Protein AF-A2C2D6-F1 (afdb_monomer_lite)

pLDDT: mean 80.16, std 11.76, range [48.78, 94.0]

Foldseek 3Di:
DDPVVVVVVVVVVVVVVVVVVVVVVVVPQDWDADPVGDIDSDPVVNVLVVVLCVLCVQLVDPVVVPDPDDARVVHDPVVSCCVPPVPQPDPVSVVVCVVVVVVVVVSSVD

Sequence (110 aa):
MDITLIAIAIFILVAIVFLGLYLFKSINKKSFTAEDGSVFDNESDLDVYNKLYEKTKPLFSSDAEKDSAKSILGFEKSFITNLSSEGFPDLKTLVKYRKQFKSLSDLINT

Structure (mmCIF, N/CA/C/O backbone):
data_AF-A2C2D6-F1
#
_entry.id   AF-A2C2D6-F1
#
loop_
_atom_site.group_PDB
_atom_site.id
_atom_site.type_symbol
_atom_site.label_atom_id
_atom_site.label_alt_id
_atom_site.label_comp_id
_atom_site.label_asym_id
_atom_site.label_entity_id
_atom_site.label_seq_id
_atom_site.pdbx_PDB_ins_code
_atom_site.Cartn_x
_atom_site.Cartn_y
_atom_site.Cartn_z
_atom_site.occupancy
_atom_site.B_iso_or_equiv
_atom_site.auth_seq_id
_atom_site.auth_comp_id
_atom_site.auth_asym_id
_atom_site.auth_atom_id
_atom_site.pdbx_PDB_model_num
ATOM 1 N N . MET A 1 1 ? 28.615 -4.914 -57.197 1.00 63.22 1 MET A N 1
ATOM 2 C CA . MET A 1 1 ? 27.647 -5.248 -56.134 1.00 63.22 1 MET A CA 1
ATOM 3 C C . MET A 1 1 ? 26.390 -4.458 -56.426 1.00 63.22 1 MET A C 1
ATOM 5 O O . MET A 1 1 ? 26.496 -3.243 -56.539 1.00 63.22 1 MET A O 1
ATOM 9 N N . ASP A 1 2 ? 25.261 -5.129 -56.651 1.00 85.56 2 ASP A N 1
ATOM 10 C CA . ASP A 1 2 ? 24.023 -4.456 -57.052 1.00 85.56 2 ASP A CA 1
ATOM 11 C C . ASP A 1 2 ? 23.472 -3.572 -55.931 1.00 85.56 2 ASP A C 1
ATOM 13 O O . ASP A 1 2 ? 23.507 -3.927 -54.752 1.00 85.56 2 ASP A O 1
ATOM 17 N N . ILE A 1 3 ? 22.945 -2.409 -56.314 1.00 86.62 3 ILE A N 1
ATOM 18 C CA . ILE A 1 3 ? 22.382 -1.398 -55.406 1.00 86.62 3 ILE A CA 1
ATOM 19 C C . ILE A 1 3 ? 21.257 -1.993 -54.541 1.00 86.62 3 ILE A C 1
ATOM 21 O O . ILE A 1 3 ? 21.109 -1.645 -53.372 1.00 86.62 3 ILE A O 1
ATOM 25 N N . THR A 1 4 ? 20.510 -2.953 -55.084 1.00 87.19 4 THR A N 1
ATOM 26 C CA . THR A 1 4 ? 19.478 -3.720 -54.373 1.00 87.19 4 THR A CA 1
ATOM 27 C C . THR A 1 4 ? 20.054 -4.568 -53.240 1.00 87.19 4 THR A C 1
ATOM 29 O O . THR A 1 4 ? 19.490 -4.603 -52.149 1.00 87.19 4 THR A O 1
ATOM 32 N N . LEU A 1 5 ? 21.204 -5.203 -53.460 1.00 86.75 5 LEU A N 1
ATOM 33 C CA . LEU A 1 5 ? 21.874 -6.040 -52.466 1.00 86.75 5 LEU A CA 1
ATOM 34 C C . LEU A 1 5 ? 22.443 -5.185 -51.322 1.00 86.75 5 LEU A C 1
ATOM 36 O O . LEU A 1 5 ? 22.329 -5.555 -50.155 1.00 86.75 5 LEU A O 1
ATOM 40 N N . ILE A 1 6 ? 22.954 -3.991 -51.649 1.00 88.56 6 ILE A N 1
ATOM 41 C CA . ILE A 1 6 ? 23.365 -2.976 -50.665 1.00 88.56 6 ILE A CA 1
ATOM 42 C C . ILE A 1 6 ? 22.168 -2.515 -49.820 1.00 88.56 6 ILE A C 1
ATOM 44 O O . ILE A 1 6 ? 22.262 -2.470 -48.594 1.00 88.56 6 ILE A O 1
ATOM 48 N N . ALA A 1 7 ? 21.033 -2.203 -50.450 1.00 90.19 7 ALA A N 1
ATOM 49 C CA . ALA A 1 7 ? 19.841 -1.723 -49.752 1.00 90.19 7 ALA A CA 1
ATOM 50 C C . ALA A 1 7 ? 19.262 -2.771 -48.784 1.00 90.19 7 ALA A C 1
ATOM 52 O O . ALA A 1 7 ? 18.919 -2.437 -47.648 1.00 90.19 7 ALA A O 1
ATOM 53 N N . ILE A 1 8 ? 19.211 -4.042 -49.198 1.00 91.31 8 ILE A N 1
ATOM 54 C CA . ILE A 1 8 ? 18.765 -5.154 -48.344 1.00 91.31 8 ILE A CA 1
ATOM 55 C C . ILE A 1 8 ? 19.700 -5.314 -47.139 1.00 91.31 8 ILE A C 1
ATOM 57 O O . ILE A 1 8 ? 19.226 -5.447 -46.010 1.00 91.31 8 ILE A O 1
ATOM 61 N N . ALA A 1 9 ? 21.017 -5.240 -47.350 1.00 92.00 9 ALA A N 1
ATOM 62 C CA . ALA A 1 9 ? 21.992 -5.340 -46.267 1.00 92.00 9 ALA A CA 1
ATOM 63 C C . ALA A 1 9 ? 21.832 -4.209 -45.232 1.00 92.00 9 ALA A C 1
ATOM 65 O O . ALA A 1 9 ? 21.860 -4.472 -44.030 1.00 92.00 9 ALA A O 1
ATOM 66 N N . ILE A 1 10 ? 21.597 -2.970 -45.682 1.00 92.44 10 ILE A N 1
ATOM 67 C CA . ILE A 1 10 ? 21.348 -1.826 -44.790 1.00 92.44 10 ILE A CA 1
ATOM 68 C C . ILE A 1 10 ? 20.054 -2.027 -43.996 1.00 92.44 10 ILE A C 1
ATOM 70 O O . ILE A 1 10 ? 20.042 -1.809 -42.786 1.00 92.44 10 ILE A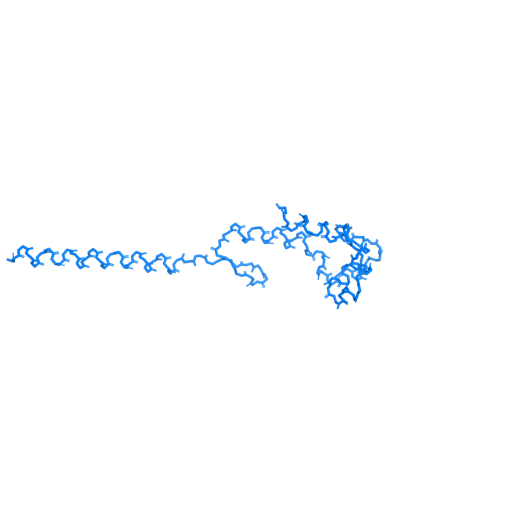 O 1
ATOM 74 N N . PHE A 1 11 ? 18.976 -2.478 -44.642 1.00 94.00 11 PHE A N 1
ATOM 75 C CA . PHE A 1 11 ? 17.696 -2.701 -43.970 1.00 94.00 11 PHE A CA 1
ATOM 76 C C . PHE A 1 11 ? 17.797 -3.768 -42.871 1.00 94.00 11 PHE A C 1
ATOM 78 O O . PHE A 1 11 ? 17.313 -3.563 -41.757 1.00 94.00 11 PHE A O 1
ATOM 85 N N . ILE A 1 12 ? 18.489 -4.877 -43.155 1.00 93.75 12 ILE A N 1
ATOM 86 C CA . ILE A 1 12 ? 18.754 -5.936 -42.172 1.00 93.75 12 ILE A CA 1
ATOM 87 C C . ILE A 1 12 ? 19.569 -5.385 -40.998 1.00 93.75 12 ILE A C 1
ATOM 89 O O . ILE A 1 12 ? 19.239 -5.647 -39.842 1.00 93.75 12 ILE A O 1
ATOM 93 N N . LEU A 1 13 ? 20.599 -4.583 -41.276 1.00 93.75 13 LEU A N 1
ATOM 94 C CA . LEU A 1 13 ? 21.447 -3.998 -40.240 1.00 93.75 13 LEU A CA 1
ATOM 95 C C . LEU A 1 13 ? 20.650 -3.055 -39.326 1.00 93.75 13 LEU A C 1
ATOM 97 O O . LEU A 1 13 ? 20.758 -3.149 -38.104 1.00 93.75 13 LEU A O 1
ATOM 101 N N . VAL A 1 14 ? 19.782 -2.214 -39.894 1.00 93.62 14 VAL A N 1
ATOM 102 C CA . VAL A 1 14 ? 18.883 -1.340 -39.125 1.00 93.62 14 VAL A CA 1
ATOM 103 C C . VAL A 1 14 ? 17.920 -2.162 -38.262 1.00 93.62 14 VAL A C 1
ATOM 105 O O . VAL A 1 14 ? 17.773 -1.873 -37.075 1.00 93.62 14 VAL A O 1
ATOM 108 N N . ALA A 1 15 ? 17.311 -3.217 -38.809 1.00 93.25 15 ALA A N 1
ATOM 109 C CA . ALA A 1 15 ? 16.400 -4.082 -38.059 1.00 93.25 15 ALA A CA 1
ATOM 110 C C . ALA A 1 15 ? 17.089 -4.757 -36.857 1.00 93.25 15 ALA A C 1
ATOM 112 O O . ALA A 1 15 ? 16.519 -4.798 -35.765 1.00 93.25 15 ALA A O 1
ATOM 113 N N . ILE A 1 16 ? 18.332 -5.220 -37.028 1.00 93.94 16 ILE A N 1
ATOM 114 C CA . ILE A 1 16 ? 19.136 -5.808 -35.946 1.00 93.94 16 ILE A CA 1
ATOM 115 C C . ILE A 1 16 ? 19.423 -4.773 -34.852 1.00 93.94 16 ILE A C 1
ATOM 117 O O . ILE A 1 16 ? 19.284 -5.082 -33.669 1.00 93.94 16 ILE A O 1
ATOM 121 N N . VAL A 1 17 ? 19.776 -3.538 -35.224 1.00 93.06 17 VAL A N 1
ATOM 122 C CA . VAL A 1 17 ? 20.028 -2.456 -34.257 1.00 93.06 17 VAL A CA 1
ATOM 123 C C . VAL A 1 17 ? 18.768 -2.132 -33.450 1.00 93.06 17 VAL A C 1
ATOM 125 O O . VAL A 1 17 ? 18.831 -2.057 -32.222 1.00 93.06 17 VAL A O 1
ATOM 128 N N . PHE A 1 18 ? 17.610 -2.001 -34.104 1.00 90.06 18 PHE A N 1
ATOM 129 C CA . PHE A 1 18 ? 16.338 -1.756 -33.414 1.00 90.06 18 PHE A CA 1
ATOM 130 C C . PHE A 1 18 ? 15.948 -2.904 -32.477 1.00 90.06 18 PHE A C 1
ATOM 132 O O . PHE A 1 18 ? 15.522 -2.652 -31.348 1.00 90.06 18 PHE A O 1
ATOM 139 N N . LEU A 1 19 ? 16.131 -4.155 -32.908 1.00 88.94 19 LEU A N 1
ATOM 140 C CA . LEU A 1 19 ? 15.869 -5.325 -32.071 1.00 88.94 19 LEU A CA 1
ATOM 141 C C . LEU A 1 19 ? 16.804 -5.363 -30.852 1.00 88.94 19 LEU A C 1
ATOM 143 O O . LEU A 1 19 ? 16.348 -5.616 -29.738 1.00 88.94 19 LEU A O 1
ATOM 147 N N . GLY A 1 20 ? 18.088 -5.045 -31.039 1.00 86.75 20 GLY A N 1
ATOM 148 C CA . GLY A 1 20 ? 19.062 -4.943 -29.953 1.00 86.75 20 GLY A CA 1
ATOM 149 C C . GLY A 1 20 ? 18.685 -3.879 -28.920 1.00 86.75 20 GLY A C 1
ATOM 150 O O . GLY A 1 20 ? 18.699 -4.157 -27.723 1.00 86.75 20 GLY A O 1
ATOM 151 N N . LEU A 1 21 ? 18.268 -2.689 -29.366 1.00 85.00 21 LEU A N 1
ATOM 152 C CA . LEU A 1 21 ? 17.791 -1.621 -28.477 1.00 85.00 21 LEU A CA 1
ATOM 153 C C . LEU A 1 21 ? 16.518 -2.021 -27.719 1.00 85.00 21 LEU A C 1
ATOM 155 O O . LEU A 1 21 ? 16.398 -1.743 -26.525 1.00 85.00 21 LEU A O 1
ATOM 159 N N . TYR A 1 22 ? 15.581 -2.695 -28.391 1.00 83.12 22 TYR A N 1
ATOM 160 C CA . TYR A 1 22 ? 14.352 -3.185 -27.769 1.00 83.12 22 TYR A CA 1
ATOM 161 C C . TYR A 1 22 ? 14.642 -4.217 -26.670 1.00 83.12 22 TYR A C 1
ATOM 163 O O . TYR A 1 22 ? 14.145 -4.089 -25.549 1.00 83.12 22 TYR A O 1
ATOM 171 N N . LEU A 1 23 ? 15.501 -5.200 -26.957 1.00 80.81 23 LEU A N 1
ATOM 172 C CA . LEU A 1 23 ? 15.905 -6.219 -25.988 1.00 80.81 23 LEU A CA 1
ATOM 173 C C . LEU A 1 23 ? 16.694 -5.610 -24.822 1.00 80.81 23 LEU A C 1
ATOM 175 O O . LEU A 1 23 ? 16.416 -5.930 -23.669 1.00 80.81 23 LEU A O 1
ATOM 179 N N . PHE A 1 24 ? 17.607 -4.673 -25.092 1.00 77.19 24 PHE A N 1
ATOM 180 C CA . PHE A 1 24 ? 18.359 -3.967 -24.051 1.00 77.19 24 PHE A CA 1
ATOM 181 C C . PHE A 1 24 ? 17.441 -3.176 -23.108 1.00 77.19 24 PHE A C 1
ATOM 183 O O . PHE A 1 24 ? 17.620 -3.207 -21.889 1.00 77.19 24 PHE A O 1
ATOM 190 N N . LYS A 1 25 ? 16.409 -2.517 -23.652 1.00 72.38 25 LYS A N 1
ATOM 191 C CA . LYS A 1 25 ? 15.376 -1.839 -22.856 1.00 72.38 25 LYS A CA 1
ATOM 192 C C . LYS A 1 25 ? 14.549 -2.827 -22.027 1.00 72.38 25 LYS A C 1
ATOM 194 O O . LYS A 1 25 ? 14.190 -2.510 -20.899 1.00 72.38 25 LYS A O 1
ATOM 199 N N . SER A 1 26 ? 14.256 -4.010 -22.569 1.00 63.53 26 SER A N 1
ATOM 200 C CA . SER A 1 26 ? 13.479 -5.041 -21.872 1.00 63.53 26 SER A CA 1
ATOM 201 C C . SER A 1 26 ? 14.245 -5.704 -20.725 1.00 63.53 26 SER A C 1
ATOM 203 O O . SER A 1 26 ? 13.626 -6.078 -19.733 1.00 63.53 26 SER A O 1
ATOM 205 N N . ILE A 1 27 ? 15.564 -5.871 -20.859 1.00 64.12 27 ILE A N 1
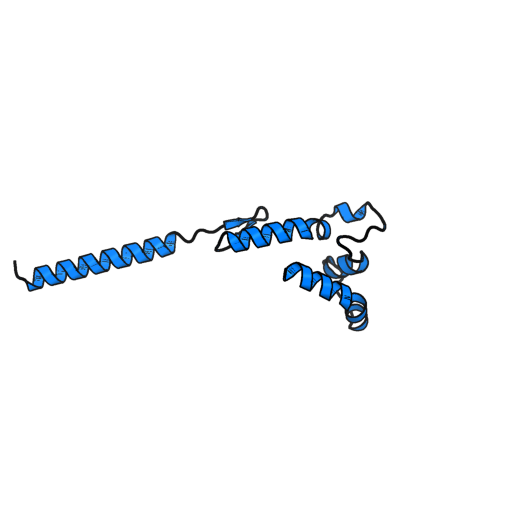ATOM 206 C CA . ILE A 1 27 ? 16.412 -6.521 -19.847 1.00 64.12 27 ILE A CA 1
ATOM 207 C C . ILE A 1 27 ? 16.732 -5.557 -18.699 1.00 64.12 27 ILE A C 1
ATOM 209 O O . ILE A 1 27 ? 16.764 -5.964 -17.545 1.00 64.12 27 ILE A O 1
ATOM 213 N N . ASN A 1 28 ? 16.887 -4.263 -18.988 1.00 59.34 28 ASN A N 1
ATOM 214 C CA . ASN A 1 28 ? 17.161 -3.236 -17.979 1.00 59.34 28 ASN A CA 1
ATOM 215 C C . ASN A 1 28 ? 15.906 -2.730 -17.251 1.00 59.34 28 ASN A C 1
ATOM 217 O O . ASN A 1 28 ? 15.841 -1.556 -16.871 1.00 59.34 28 ASN A O 1
ATOM 221 N N . LYS A 1 29 ? 14.907 -3.591 -17.024 1.00 61.34 29 LYS A N 1
ATOM 222 C CA . LYS A 1 29 ? 13.879 -3.285 -16.026 1.00 61.34 29 LYS A CA 1
ATOM 223 C C . LYS A 1 29 ? 14.558 -3.273 -14.660 1.00 61.34 29 LYS A C 1
ATOM 225 O O . LYS A 1 29 ? 14.835 -4.320 -14.087 1.00 61.34 29 LYS A O 1
ATOM 230 N N . LYS A 1 30 ? 14.892 -2.077 -14.180 1.00 65.50 30 LYS A N 1
ATOM 231 C CA . LYS A 1 30 ? 15.388 -1.883 -12.821 1.00 65.50 30 LYS A CA 1
ATOM 232 C C . LYS A 1 30 ? 14.270 -2.286 -11.866 1.00 65.50 30 LYS A C 1
ATOM 234 O O . LYS A 1 30 ? 13.252 -1.611 -11.813 1.00 65.50 30 LYS A O 1
ATOM 239 N N . SER A 1 31 ? 14.460 -3.391 -11.161 1.00 73.88 31 SER A N 1
ATOM 240 C CA . SER A 1 31 ? 13.620 -3.772 -10.034 1.00 73.88 31 SER A CA 1
ATOM 241 C C . SER A 1 31 ? 14.233 -3.212 -8.757 1.00 73.88 31 SER A C 1
ATOM 243 O O . SER A 1 31 ? 15.438 -3.348 -8.535 1.00 73.88 31 SER A O 1
ATOM 245 N N . PHE A 1 32 ? 13.405 -2.603 -7.925 1.00 79.88 32 PHE A N 1
ATOM 246 C CA . PHE A 1 32 ? 13.785 -2.027 -6.646 1.00 79.88 32 PHE A CA 1
ATOM 247 C C . PHE A 1 32 ? 13.199 -2.898 -5.539 1.00 79.88 32 PHE A C 1
ATOM 249 O O . PHE A 1 32 ? 12.002 -3.172 -5.546 1.00 79.88 32 PHE A O 1
ATOM 256 N N . THR A 1 33 ? 14.035 -3.361 -4.615 1.00 83.56 33 THR A N 1
ATOM 257 C CA . THR A 1 33 ? 13.621 -4.298 -3.563 1.00 83.56 33 THR A CA 1
ATOM 258 C C . THR A 1 33 ? 13.644 -3.599 -2.209 1.00 83.56 33 THR A C 1
ATOM 260 O O . THR A 1 33 ? 14.643 -2.970 -1.860 1.00 83.56 33 THR A O 1
ATOM 263 N N . ALA A 1 34 ? 12.550 -3.705 -1.459 1.00 84.88 34 ALA A N 1
ATOM 264 C CA . ALA A 1 34 ? 12.441 -3.233 -0.082 1.00 84.88 34 ALA A CA 1
ATOM 265 C C . ALA A 1 34 ? 13.094 -4.213 0.912 1.00 84.88 34 ALA A C 1
ATOM 267 O O . ALA A 1 34 ? 13.379 -5.364 0.579 1.00 84.88 34 ALA A O 1
ATOM 268 N N . GLU A 1 35 ? 13.335 -3.766 2.149 1.00 80.31 35 GLU A N 1
ATOM 269 C CA . GLU A 1 35 ? 13.991 -4.577 3.195 1.00 80.31 35 GLU A CA 1
ATOM 270 C C . GLU A 1 35 ? 13.191 -5.827 3.600 1.00 80.31 35 GLU A C 1
ATOM 272 O O . GLU A 1 35 ? 13.759 -6.805 4.081 1.00 80.31 35 GLU A O 1
ATOM 277 N N . ASP A 1 36 ? 11.880 -5.814 3.376 1.00 78.19 36 ASP A N 1
ATOM 278 C CA . ASP A 1 36 ? 10.964 -6.931 3.616 1.00 78.19 36 ASP A CA 1
ATOM 279 C C . ASP A 1 36 ? 10.901 -7.938 2.447 1.00 78.19 36 ASP A C 1
ATOM 281 O O . ASP A 1 36 ? 10.224 -8.961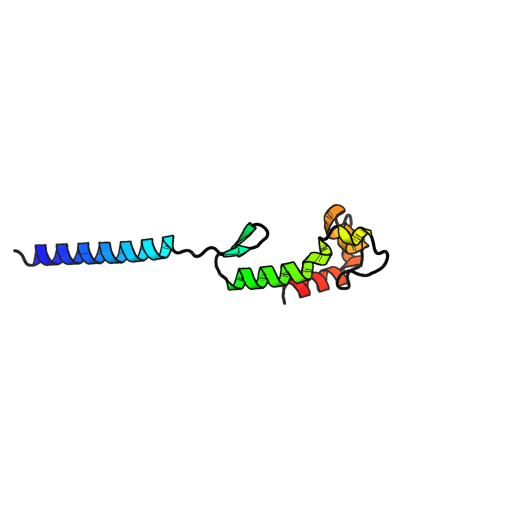 2.548 1.00 78.19 36 ASP A O 1
ATOM 285 N N . GLY A 1 37 ? 11.599 -7.660 1.339 1.00 82.94 37 GLY A N 1
ATOM 286 C CA . GLY A 1 37 ? 11.597 -8.472 0.123 1.00 82.94 37 GLY A CA 1
ATOM 287 C C . GLY A 1 37 ? 10.543 -8.080 -0.920 1.00 82.94 37 GLY A C 1
ATOM 288 O O . GLY A 1 37 ? 10.484 -8.723 -1.970 1.00 82.94 37 GLY A O 1
ATOM 289 N N . SER A 1 38 ? 9.739 -7.038 -0.682 1.00 85.56 38 SER A N 1
ATOM 290 C CA . SER A 1 38 ? 8.772 -6.526 -1.662 1.00 85.56 38 SER A CA 1
ATOM 291 C C . SER A 1 38 ? 9.486 -5.912 -2.877 1.00 85.56 38 SER A C 1
ATOM 293 O O . SER A 1 38 ? 10.487 -5.213 -2.723 1.00 85.56 38 SER A O 1
ATOM 295 N N . VAL A 1 39 ? 8.994 -6.176 -4.094 1.00 86.56 39 VAL A N 1
ATOM 296 C CA . VAL A 1 39 ? 9.645 -5.767 -5.356 1.00 86.56 39 VAL A CA 1
ATOM 297 C C . VAL A 1 39 ? 8.796 -4.742 -6.106 1.00 86.56 39 VAL A C 1
ATOM 299 O O . VAL A 1 39 ? 7.606 -4.959 -6.321 1.00 86.56 39 VAL A O 1
ATOM 302 N N . PHE A 1 40 ? 9.435 -3.663 -6.557 1.00 86.25 40 PHE A N 1
ATOM 303 C CA . PHE A 1 40 ? 8.821 -2.534 -7.254 1.00 86.25 40 PHE A CA 1
ATOM 304 C C . PHE A 1 40 ? 9.509 -2.256 -8.596 1.00 86.25 40 PHE A C 1
ATOM 306 O O . PHE A 1 40 ? 10.716 -2.448 -8.749 1.00 86.25 40 PHE A O 1
ATOM 313 N N . ASP A 1 41 ? 8.742 -1.764 -9.570 1.00 82.81 41 ASP A N 1
ATOM 314 C CA . ASP A 1 41 ? 9.232 -1.444 -10.920 1.00 82.81 41 ASP A CA 1
ATOM 315 C C . ASP A 1 41 ? 9.932 -0.072 -11.007 1.00 82.81 41 ASP A C 1
ATOM 317 O O . ASP A 1 41 ? 10.572 0.244 -12.013 1.00 82.81 41 ASP A O 1
ATOM 321 N N . ASN A 1 42 ? 9.792 0.776 -9.983 1.00 83.44 42 ASN A N 1
ATOM 322 C CA . ASN A 1 42 ? 10.416 2.095 -9.930 1.00 83.44 42 ASN A CA 1
ATOM 323 C C . ASN A 1 42 ? 10.795 2.508 -8.495 1.00 83.44 42 ASN A C 1
ATOM 325 O O . ASN A 1 42 ? 10.273 1.987 -7.511 1.00 83.44 42 ASN A O 1
ATOM 329 N N . GLU A 1 43 ? 11.733 3.452 -8.396 1.00 83.69 43 GLU A N 1
ATOM 330 C CA . GLU A 1 43 ? 12.293 3.930 -7.126 1.00 83.69 43 GLU A CA 1
ATOM 331 C C . GLU A 1 43 ? 11.306 4.793 -6.330 1.00 83.69 43 GLU A C 1
ATOM 333 O O . GLU A 1 43 ? 11.319 4.764 -5.103 1.00 83.69 43 GLU A O 1
ATOM 338 N N . SER A 1 44 ? 10.427 5.537 -7.011 1.00 84.94 44 SER A N 1
ATOM 339 C CA . SER A 1 44 ? 9.423 6.376 -6.348 1.00 84.94 44 SER A CA 1
ATOM 340 C C . SER A 1 44 ? 8.420 5.551 -5.546 1.00 84.94 44 SER A C 1
ATOM 342 O O . SER A 1 44 ? 8.097 5.922 -4.421 1.00 84.94 44 SER A O 1
ATOM 344 N N . ASP A 1 45 ? 7.973 4.419 -6.086 1.00 85.19 45 ASP A N 1
ATOM 345 C CA . ASP A 1 45 ? 7.037 3.524 -5.409 1.00 85.19 45 ASP A CA 1
ATOM 346 C C . ASP A 1 45 ? 7.713 2.841 -4.217 1.00 85.19 45 ASP A C 1
ATOM 348 O O . ASP A 1 45 ? 7.100 2.717 -3.158 1.00 85.19 45 ASP A O 1
ATOM 352 N N . LEU A 1 46 ? 8.997 2.479 -4.349 1.00 86.94 46 LEU A N 1
ATOM 353 C CA . LEU A 1 46 ? 9.793 1.968 -3.233 1.00 86.94 46 LEU A CA 1
ATOM 354 C C . LEU A 1 46 ? 9.946 3.018 -2.114 1.00 86.94 46 LEU A C 1
ATOM 356 O O . LEU A 1 46 ? 9.815 2.684 -0.938 1.00 86.94 46 LEU A O 1
ATOM 360 N N . ASP A 1 47 ? 10.213 4.283 -2.446 1.00 86.56 47 ASP A N 1
ATOM 361 C CA . ASP A 1 47 ? 10.335 5.361 -1.453 1.00 86.56 47 ASP A CA 1
ATOM 362 C C . ASP A 1 47 ? 9.005 5.622 -0.725 1.00 86.56 47 ASP A C 1
ATOM 364 O O . ASP A 1 47 ? 8.973 5.745 0.504 1.00 86.56 47 ASP A O 1
ATOM 368 N N . VAL A 1 48 ? 7.890 5.641 -1.464 1.00 86.88 48 VAL A N 1
ATOM 369 C CA . VAL A 1 48 ? 6.541 5.744 -0.887 1.00 86.88 48 VAL A CA 1
ATOM 370 C C . VAL A 1 48 ? 6.261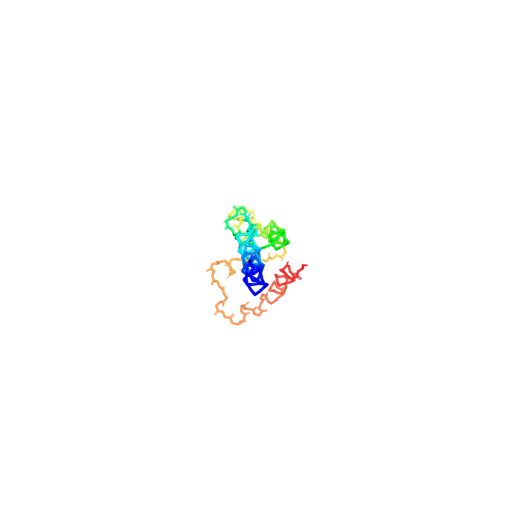 4.554 0.030 1.00 86.88 48 VAL A C 1
ATOM 372 O O . VAL A 1 48 ? 5.835 4.754 1.171 1.00 86.88 48 VAL A O 1
ATOM 375 N N . TYR A 1 49 ? 6.566 3.336 -0.426 1.00 87.75 49 TYR A N 1
ATOM 376 C CA . TYR A 1 49 ? 6.423 2.121 0.367 1.00 87.75 49 TYR A CA 1
ATOM 377 C C . TYR A 1 49 ? 7.217 2.198 1.669 1.00 87.75 49 TYR A C 1
ATOM 379 O O . TYR A 1 49 ? 6.642 2.033 2.739 1.00 87.75 49 TYR A O 1
ATOM 387 N N . ASN A 1 50 ? 8.508 2.528 1.606 1.00 86.75 50 ASN A N 1
ATOM 388 C CA . ASN A 1 50 ? 9.372 2.598 2.784 1.00 86.75 50 ASN A CA 1
ATOM 389 C C . ASN A 1 50 ? 8.895 3.659 3.789 1.00 86.75 50 ASN A C 1
ATOM 391 O O . ASN A 1 50 ? 8.894 3.419 4.998 1.00 86.75 50 ASN A O 1
ATOM 395 N N . LYS A 1 51 ? 8.421 4.817 3.309 1.00 85.75 51 LYS A N 1
ATOM 396 C CA . LYS A 1 51 ? 7.834 5.859 4.169 1.00 85.75 51 LYS A CA 1
ATOM 397 C C . LYS A 1 51 ? 6.564 5.382 4.868 1.00 85.75 51 LYS A C 1
ATOM 399 O O . LYS A 1 51 ? 6.375 5.668 6.052 1.00 85.75 51 LYS A O 1
ATOM 404 N N . LEU A 1 52 ? 5.685 4.688 4.148 1.00 84.94 52 LEU A N 1
ATOM 405 C CA . LEU A 1 52 ? 4.468 4.096 4.708 1.00 84.94 52 LEU A CA 1
ATOM 406 C C . LEU A 1 52 ? 4.802 2.977 5.691 1.00 84.94 52 LEU A C 1
ATOM 408 O O . LEU A 1 52 ? 4.223 2.932 6.776 1.00 84.94 52 LEU A O 1
ATOM 412 N N . TYR A 1 53 ? 5.759 2.124 5.344 1.00 83.81 53 TYR A N 1
ATOM 413 C CA . TYR A 1 53 ? 6.217 1.025 6.175 1.00 83.81 53 TYR A CA 1
ATOM 414 C C . TYR A 1 53 ? 6.758 1.544 7.504 1.00 83.81 53 TYR A C 1
ATOM 416 O O . TYR A 1 53 ? 6.243 1.159 8.543 1.00 83.81 53 TYR A O 1
ATOM 424 N N . GLU A 1 54 ? 7.674 2.514 7.515 1.00 81.56 54 GLU A N 1
ATOM 425 C CA . GLU A 1 54 ? 8.188 3.085 8.769 1.00 81.56 54 GLU A CA 1
ATOM 426 C C . GLU A 1 54 ? 7.101 3.800 9.591 1.00 81.56 54 GLU A C 1
ATOM 428 O O . GLU A 1 54 ? 7.069 3.676 10.817 1.00 81.56 54 GLU A O 1
ATOM 433 N N . LYS A 1 55 ? 6.148 4.489 8.942 1.00 80.19 55 LYS A N 1
ATOM 434 C CA . LYS A 1 55 ? 5.001 5.102 9.639 1.00 80.19 55 LYS A CA 1
ATOM 435 C C . LYS A 1 55 ? 4.073 4.068 10.273 1.00 80.19 55 LYS A C 1
ATOM 437 O O . LYS A 1 55 ? 3.513 4.338 11.331 1.00 80.19 55 LYS A O 1
ATOM 442 N N . THR A 1 56 ? 3.872 2.927 9.617 1.00 77.88 56 THR A N 1
ATOM 443 C CA . THR A 1 56 ? 2.903 1.896 10.021 1.00 77.88 56 THR A CA 1
ATOM 444 C C . THR A 1 56 ? 3.531 0.735 10.779 1.00 77.88 56 THR A C 1
ATOM 446 O O . THR A 1 56 ? 2.805 -0.014 11.420 1.00 77.88 56 THR A O 1
ATOM 449 N N . LYS A 1 57 ? 4.863 0.641 10.823 1.00 75.62 57 LYS A N 1
ATOM 450 C CA . LYS A 1 57 ? 5.649 -0.321 11.607 1.00 75.62 57 LYS A CA 1
ATOM 451 C C . LYS A 1 57 ? 5.119 -0.510 13.031 1.00 75.62 57 LYS A C 1
ATOM 453 O O . LYS A 1 57 ? 4.920 -1.662 13.406 1.00 75.62 57 LYS A O 1
ATOM 458 N N . PRO A 1 58 ? 4.757 0.552 13.789 1.00 73.12 58 PRO A N 1
ATOM 459 C CA . PRO A 1 58 ? 4.198 0.403 15.134 1.00 73.12 58 PRO A CA 1
ATOM 460 C C . PRO A 1 58 ? 2.895 -0.409 15.209 1.00 73.12 58 PRO A C 1
ATOM 462 O O . PRO A 1 58 ? 2.562 -0.904 16.280 1.00 73.12 58 PRO A O 1
ATOM 465 N N . LEU A 1 59 ? 2.140 -0.527 14.109 1.00 70.50 59 LEU A N 1
ATOM 466 C CA . LEU A 1 59 ? 0.914 -1.333 14.031 1.00 70.50 59 LEU A CA 1
ATOM 467 C C . LEU A 1 59 ? 1.203 -2.837 13.987 1.00 70.50 59 LEU A C 1
ATOM 469 O O . LEU A 1 59 ? 0.337 -3.628 14.351 1.00 70.50 59 LEU A O 1
ATOM 473 N N . PHE A 1 60 ? 2.399 -3.217 13.536 1.00 67.88 60 PHE A N 1
ATOM 474 C CA . PHE A 1 60 ? 2.798 -4.602 13.295 1.00 67.88 60 PHE A CA 1
ATOM 475 C C . PHE A 1 60 ? 3.865 -5.093 14.283 1.00 67.88 60 PHE A C 1
ATOM 477 O O . PHE A 1 60 ? 4.105 -6.296 14.375 1.00 67.88 60 PHE A O 1
ATOM 484 N N . SER A 1 61 ? 4.500 -4.195 15.047 1.00 64.69 61 SER A N 1
ATOM 485 C CA . SER A 1 61 ? 5.448 -4.582 16.091 1.00 64.69 61 SER A CA 1
ATOM 486 C C . SER A 1 61 ? 4.733 -5.317 17.229 1.00 64.69 61 SER A C 1
ATOM 488 O O . SER A 1 61 ? 3.885 -4.750 17.921 1.00 64.69 61 SER A O 1
ATOM 490 N N . SER A 1 62 ? 5.153 -6.554 17.499 1.00 54.28 62 SER A N 1
ATOM 491 C CA . SER A 1 62 ? 4.677 -7.354 18.641 1.00 54.28 62 SER A CA 1
ATOM 492 C C . SER A 1 62 ? 4.975 -6.710 20.009 1.00 54.28 62 SER A C 1
ATOM 494 O O . SER A 1 62 ? 4.406 -7.115 21.020 1.00 54.28 62 SER A O 1
ATOM 496 N N . ASP A 1 63 ? 5.821 -5.674 20.058 1.00 52.16 63 ASP A N 1
ATOM 497 C CA . ASP A 1 63 ? 6.117 -4.893 21.267 1.00 52.16 63 ASP A CA 1
ATOM 498 C C . ASP A 1 63 ? 4.923 -4.057 21.773 1.00 52.16 63 ASP A C 1
ATOM 500 O O . ASP A 1 63 ? 4.929 -3.588 22.914 1.00 52.16 63 ASP A O 1
ATOM 504 N N . ALA A 1 64 ? 3.856 -3.925 20.975 1.00 52.44 64 ALA A N 1
ATOM 505 C CA . ALA A 1 64 ? 2.586 -3.314 21.380 1.00 52.44 64 ALA A CA 1
ATOM 506 C C . ALA A 1 64 ? 1.874 -4.054 22.536 1.00 52.44 64 ALA A C 1
ATOM 508 O O . ALA A 1 64 ? 0.894 -3.553 23.103 1.00 52.44 64 ALA A O 1
ATOM 509 N N . GLU A 1 65 ? 2.341 -5.248 22.908 1.00 50.44 65 GLU A N 1
ATOM 510 C CA . GLU A 1 65 ? 1.775 -6.020 24.012 1.00 50.44 65 GLU A CA 1
ATOM 511 C C . GLU A 1 65 ? 2.171 -5.503 25.403 1.00 50.44 65 GLU A C 1
ATOM 513 O O . GLU A 1 65 ? 1.440 -5.771 26.358 1.00 50.44 65 GLU A O 1
ATOM 518 N N . LYS A 1 66 ? 3.261 -4.730 25.545 1.00 51.12 66 LYS A N 1
ATOM 519 C CA . LYS A 1 66 ? 3.816 -4.405 26.875 1.00 51.12 66 LYS A CA 1
ATOM 520 C C . LYS A 1 66 ? 3.405 -3.072 27.495 1.00 51.12 66 LYS A C 1
ATOM 522 O O . LYS A 1 66 ? 3.487 -2.972 28.714 1.00 51.12 66 LYS A O 1
ATOM 527 N N . ASP A 1 67 ? 2.913 -2.096 26.731 1.00 48.78 67 ASP A N 1
ATOM 528 C CA . ASP A 1 67 ? 2.497 -0.800 27.291 1.00 48.78 67 ASP A CA 1
ATOM 529 C C . ASP A 1 67 ? 0.985 -0.588 27.144 1.00 48.78 67 ASP A C 1
ATOM 531 O O . ASP A 1 67 ? 0.440 -0.145 26.130 1.00 48.78 67 ASP A O 1
ATOM 535 N N . SER A 1 68 ? 0.278 -0.973 28.201 1.00 49.78 68 SER A N 1
ATOM 536 C CA . SER A 1 68 ? -1.158 -0.806 28.359 1.00 49.78 68 SER A CA 1
ATOM 537 C C . SER A 1 68 ? -1.570 0.667 28.234 1.00 49.78 68 SER A C 1
ATOM 539 O O . SER A 1 68 ? -1.108 1.507 28.999 1.00 49.78 68 SER A O 1
ATOM 541 N N . ALA A 1 69 ? -2.514 0.936 27.326 1.00 50.59 69 ALA A N 1
ATOM 542 C CA . ALA A 1 69 ? -3.316 2.163 27.178 1.00 50.59 69 ALA A CA 1
ATOM 543 C C . ALA A 1 69 ? -2.839 3.261 26.208 1.00 50.59 69 ALA A C 1
ATOM 545 O O . ALA A 1 69 ? -3.597 4.211 25.993 1.00 50.59 69 ALA A O 1
ATOM 546 N N . LYS A 1 70 ? -1.681 3.150 25.544 1.00 55.28 70 LYS A N 1
ATOM 547 C CA . LYS A 1 70 ? -1.332 4.119 24.489 1.00 55.28 70 LYS A CA 1
ATOM 548 C C . LYS A 1 70 ? -1.953 3.737 23.148 1.00 55.28 70 LYS A C 1
ATOM 550 O O . LYS A 1 70 ? -1.736 2.653 22.618 1.00 55.28 70 LYS A O 1
ATOM 555 N N . SER A 1 71 ? -2.735 4.664 22.609 1.00 62.25 71 SER A N 1
ATOM 556 C CA . SER A 1 71 ? -3.206 4.629 21.230 1.00 62.25 71 SER A CA 1
ATOM 557 C C . SER A 1 71 ? -2.004 4.623 20.280 1.00 62.25 71 SER A C 1
ATOM 559 O O . SER A 1 71 ? -1.151 5.509 20.353 1.00 62.25 71 SER A O 1
ATOM 561 N N . ILE A 1 72 ? -1.920 3.616 19.410 1.00 69.00 72 ILE A N 1
ATOM 562 C CA . ILE A 1 72 ? -0.859 3.510 18.405 1.00 69.00 72 ILE A CA 1
ATOM 563 C C . ILE A 1 72 ? -1.304 4.347 17.207 1.00 69.00 72 ILE A C 1
ATOM 565 O O . ILE A 1 72 ? -2.347 4.069 16.623 1.00 69.00 72 ILE A O 1
ATOM 569 N N . LEU A 1 73 ? -0.556 5.405 16.876 1.00 71.25 73 LEU A N 1
ATOM 570 C CA . LEU A 1 73 ? -0.862 6.325 15.764 1.00 71.25 73 LEU A CA 1
ATOM 571 C C . LEU A 1 73 ? -2.263 6.978 15.828 1.00 71.25 73 LEU A C 1
ATOM 573 O O . LEU A 1 73 ? -2.810 7.374 14.804 1.00 71.25 73 LEU A O 1
ATOM 577 N N . GLY A 1 74 ? -2.865 7.100 17.016 1.00 75.56 74 GLY A N 1
ATOM 578 C CA . GLY A 1 74 ? -4.230 7.627 17.162 1.00 75.56 74 GLY A CA 1
ATOM 579 C C . GLY A 1 74 ? -5.340 6.580 16.984 1.00 75.56 74 GLY A C 1
ATOM 580 O O . GLY A 1 74 ? -6.517 6.919 17.117 1.00 75.56 74 GLY A O 1
ATOM 581 N N . PHE A 1 75 ? -4.991 5.310 16.746 1.00 83.69 75 PHE A N 1
ATOM 582 C CA . PHE A 1 75 ? -5.933 4.192 16.689 1.00 83.69 75 PHE A CA 1
ATOM 583 C C . PHE A 1 75 ? -6.177 3.554 18.057 1.00 83.69 75 PHE A C 1
ATOM 585 O O . PHE A 1 75 ? -5.300 3.503 18.926 1.00 83.69 75 PHE A O 1
ATOM 592 N N . GLU A 1 76 ? -7.391 3.048 18.257 1.00 83.38 76 GLU A N 1
ATOM 593 C CA . GLU A 1 76 ? -7.725 2.246 19.429 1.00 83.38 76 GLU A CA 1
ATOM 594 C C . GLU A 1 76 ? -7.095 0.857 19.301 1.00 83.38 76 GLU A C 1
ATOM 596 O O . GLU A 1 76 ? -7.154 0.237 18.242 1.00 83.38 76 GLU A O 1
ATOM 601 N N . LYS A 1 77 ? -6.579 0.305 20.406 1.00 79.62 77 LYS A N 1
ATOM 602 C CA . LYS A 1 77 ? -6.022 -1.059 20.422 1.00 79.62 77 LYS A CA 1
ATOM 603 C C . LYS A 1 77 ? -7.017 -2.095 19.883 1.00 79.62 77 LYS A C 1
ATOM 605 O O . LYS A 1 77 ? -6.645 -2.929 19.073 1.00 79.62 77 LYS A O 1
ATOM 610 N N . SER A 1 78 ? -8.292 -1.976 20.268 1.00 82.19 78 SER A N 1
ATOM 611 C CA . SER A 1 78 ? -9.362 -2.865 19.790 1.00 82.19 78 SER A CA 1
ATOM 612 C C . SER A 1 78 ? -9.574 -2.805 18.274 1.00 82.19 78 SER A C 1
ATOM 614 O O . SER A 1 78 ? -9.887 -3.818 17.661 1.00 82.19 78 SER A O 1
ATOM 616 N N . PHE A 1 79 ? -9.368 -1.641 17.654 1.00 85.81 79 PHE A N 1
ATOM 617 C CA . PHE A 1 79 ? -9.433 -1.509 16.202 1.00 85.81 79 PHE A CA 1
ATOM 618 C C . PHE A 1 79 ? -8.267 -2.230 15.527 1.00 85.81 79 PHE A C 1
ATOM 620 O O . PHE A 1 79 ? -8.491 -2.949 14.561 1.00 85.81 79 PHE A O 1
ATOM 627 N N . ILE A 1 80 ? -7.048 -2.086 16.057 1.00 82.69 80 ILE A N 1
ATOM 628 C CA . ILE A 1 80 ? -5.855 -2.745 15.509 1.00 82.69 80 ILE A CA 1
ATOM 629 C C . ILE A 1 80 ? -5.929 -4.267 15.664 1.00 82.69 80 ILE A C 1
ATOM 631 O O . ILE A 1 80 ? -5.650 -4.972 14.703 1.00 82.69 80 ILE A O 1
ATOM 635 N N . THR A 1 81 ? -6.377 -4.776 16.815 1.00 81.12 81 THR A N 1
ATOM 636 C CA . THR A 1 81 ? -6.599 -6.219 17.026 1.00 81.12 81 THR A CA 1
ATOM 637 C C . THR A 1 81 ? -7.643 -6.783 16.058 1.00 81.12 81 THR A C 1
ATOM 639 O O . THR A 1 81 ? -7.425 -7.819 15.435 1.00 81.12 81 THR A O 1
ATOM 642 N N . ASN A 1 82 ? -8.750 -6.065 15.848 1.00 85.38 82 ASN A N 1
ATOM 643 C CA . ASN A 1 82 ? -9.750 -6.455 14.852 1.00 85.38 82 ASN A CA 1
ATOM 644 C C . ASN A 1 82 ? -9.203 -6.388 13.419 1.00 85.38 82 ASN A C 1
ATOM 646 O O . ASN A 1 82 ? -9.589 -7.187 12.573 1.00 85.38 82 ASN A O 1
ATOM 650 N N . LEU A 1 83 ? -8.302 -5.451 13.127 1.00 84.69 83 LEU A N 1
ATOM 651 C CA . LEU A 1 83 ? -7.687 -5.328 11.808 1.00 84.69 83 LEU A CA 1
ATOM 652 C C . LEU A 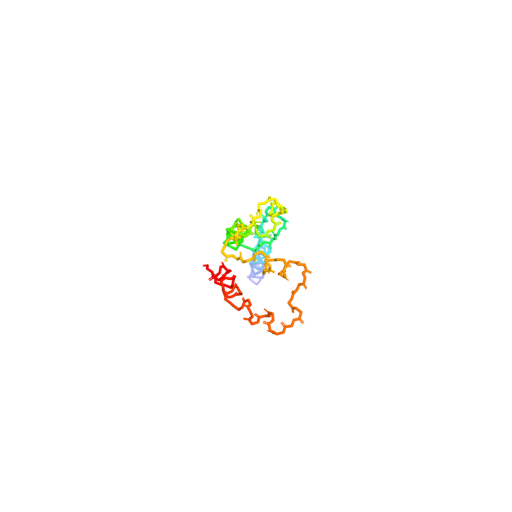1 83 ? -6.676 -6.453 11.528 1.00 84.69 83 LEU A C 1
ATOM 654 O O . LEU A 1 83 ? -6.566 -6.880 10.382 1.00 84.69 83 LEU A O 1
ATOM 658 N N . SER A 1 84 ? -5.946 -6.921 12.546 1.00 78.12 84 SER A N 1
ATOM 659 C CA . SER A 1 84 ? -4.857 -7.890 12.383 1.00 78.12 84 SER A CA 1
ATOM 660 C C . SER A 1 84 ? -5.281 -9.353 12.519 1.00 78.12 84 SER A C 1
ATOM 662 O O . SER A 1 84 ? -4.767 -10.188 11.777 1.00 78.12 84 SER A O 1
ATOM 664 N N . SER A 1 85 ? -6.184 -9.684 13.447 1.00 76.88 85 SER A N 1
ATOM 665 C CA . SER A 1 85 ? -6.470 -11.083 13.801 1.00 76.88 85 SER A CA 1
ATOM 666 C C . SER A 1 85 ? -7.953 -11.438 13.860 1.00 76.88 85 SER A C 1
ATOM 668 O O . SER A 1 85 ? -8.330 -12.512 13.396 1.00 76.88 85 SER A O 1
ATOM 670 N N . GLU A 1 86 ? -8.799 -10.579 14.432 1.00 78.25 86 GLU A N 1
ATOM 671 C CA . GLU A 1 86 ? -10.189 -10.951 14.763 1.00 78.25 86 GLU A CA 1
ATOM 672 C C . GLU A 1 86 ? -11.211 -10.592 13.669 1.00 78.25 86 GLU A C 1
ATOM 674 O O . GLU A 1 86 ? -12.310 -11.149 13.629 1.00 78.25 86 GLU A O 1
ATOM 679 N N . GLY A 1 87 ? -10.855 -9.696 12.747 1.00 82.50 87 GLY A N 1
ATOM 680 C CA . GLY A 1 87 ? -11.770 -9.161 11.743 1.00 82.50 87 GLY A CA 1
ATOM 681 C C . GLY A 1 87 ? -12.860 -8.262 12.339 1.00 82.50 87 GLY A C 1
ATOM 682 O O . GLY A 1 87 ? -12.860 -7.907 13.517 1.00 82.50 87 GLY A O 1
ATOM 683 N N . PHE A 1 88 ? -13.828 -7.874 11.503 1.00 89.19 88 PHE A N 1
ATOM 684 C CA . PHE A 1 88 ? -14.997 -7.097 11.924 1.00 89.19 88 PHE A CA 1
ATOM 685 C C . PHE A 1 88 ? -16.261 -7.947 11.739 1.00 89.19 88 PHE A C 1
ATOM 687 O O . PHE A 1 88 ? -16.795 -7.999 10.630 1.00 89.19 88 PHE A O 1
ATOM 694 N N . PRO A 1 89 ? -16.739 -8.630 12.794 1.00 86.00 89 PRO A N 1
ATOM 695 C CA . PRO A 1 89 ? -17.721 -9.709 12.661 1.00 86.00 89 PRO A CA 1
ATOM 696 C C . PRO A 1 89 ? -19.124 -9.235 12.265 1.00 86.00 89 PRO A C 1
ATOM 698 O O . PRO A 1 89 ? -19.921 -10.021 11.759 1.00 86.00 89 PRO A O 1
ATOM 701 N N . ASP A 1 90 ? -19.451 -7.962 12.489 1.00 89.69 90 ASP A N 1
ATOM 702 C CA . ASP A 1 90 ? -20.773 -7.420 12.205 1.00 89.69 90 ASP A CA 1
ATOM 703 C C . ASP A 1 90 ? -20.722 -5.953 11.744 1.00 89.69 90 ASP A C 1
ATOM 705 O O . ASP A 1 90 ? -19.767 -5.205 11.993 1.00 89.69 90 ASP A O 1
ATOM 709 N N . LEU A 1 91 ? -21.798 -5.523 11.076 1.00 89.06 91 LEU A N 1
ATOM 710 C CA . LEU A 1 91 ? -21.912 -4.177 10.513 1.00 89.06 91 LEU A CA 1
ATOM 711 C C . LEU A 1 91 ? -21.898 -3.083 11.594 1.00 89.06 91 LEU A C 1
ATOM 713 O O . LEU A 1 91 ? -21.399 -1.984 11.360 1.00 89.06 91 LEU A O 1
ATOM 717 N N . LYS A 1 92 ? -22.420 -3.364 12.792 1.00 90.25 92 LYS A N 1
ATOM 718 C CA . LYS A 1 92 ? -22.423 -2.408 13.906 1.00 90.25 92 LYS A CA 1
ATOM 719 C C . LYS A 1 92 ? -20.991 -2.153 14.386 1.00 90.25 92 LYS A C 1
ATOM 721 O O . LYS A 1 92 ? -20.642 -1.001 14.655 1.00 90.25 92 LYS A O 1
ATOM 726 N N . THR A 1 93 ? -20.152 -3.183 14.419 1.00 86.75 93 THR A N 1
ATOM 727 C CA . THR A 1 93 ? -18.728 -3.100 14.745 1.00 86.75 93 THR A CA 1
ATOM 728 C C . THR A 1 93 ? -17.965 -2.326 13.663 1.00 86.75 93 THR A C 1
ATOM 730 O O . THR A 1 93 ? -17.211 -1.415 13.999 1.00 86.75 93 THR A O 1
ATOM 733 N N . LEU A 1 94 ? -18.242 -2.547 12.373 1.00 86.81 94 LEU A N 1
ATOM 734 C CA . LEU A 1 94 ? -17.708 -1.706 11.282 1.00 86.81 94 LEU A CA 1
ATOM 735 C C . LEU A 1 94 ? -18.079 -0.221 11.445 1.00 86.81 94 LEU A C 1
ATOM 737 O O . LEU A 1 94 ? -17.217 0.658 11.390 1.00 86.81 94 LEU A O 1
ATOM 741 N N . VAL A 1 95 ? -19.359 0.072 11.701 1.00 89.94 95 VAL A N 1
ATOM 742 C CA . VAL A 1 95 ? -19.853 1.450 11.871 1.00 89.94 95 VAL A CA 1
ATOM 743 C C . VAL A 1 95 ? -19.240 2.128 13.098 1.00 89.94 95 VAL A C 1
ATOM 745 O O . VAL A 1 95 ? -18.962 3.332 13.048 1.00 89.94 95 VAL A O 1
ATOM 748 N N . LYS A 1 96 ? -18.995 1.377 14.181 1.00 90.88 96 LYS A N 1
ATOM 749 C CA . LYS A 1 96 ? -18.313 1.868 15.389 1.00 90.88 96 LYS A CA 1
ATOM 750 C C . LYS A 1 96 ? -16.922 2.412 15.054 1.00 90.88 96 LYS A C 1
ATOM 752 O O . LYS A 1 96 ? -16.577 3.505 15.499 1.00 90.88 96 LYS A O 1
ATOM 757 N N . TYR A 1 97 ? -16.165 1.705 14.217 1.00 91.62 97 TYR A N 1
ATOM 758 C CA . TYR A 1 97 ? -14.790 2.070 13.865 1.00 91.62 97 TYR A CA 1
ATOM 759 C C . TYR A 1 97 ? -14.661 2.948 12.608 1.00 91.62 97 TYR A C 1
ATOM 761 O O . TYR A 1 97 ? -13.548 3.240 12.177 1.00 91.62 97 TYR A O 1
ATOM 769 N N . ARG A 1 98 ? -15.766 3.464 12.043 1.00 90.31 98 ARG A N 1
ATOM 770 C CA . ARG A 1 98 ? -15.768 4.251 10.786 1.00 90.31 98 ARG A CA 1
ATOM 771 C C . ARG A 1 98 ? -14.747 5.393 10.729 1.00 90.31 98 ARG A C 1
ATOM 773 O O . ARG A 1 98 ? -14.176 5.664 9.680 1.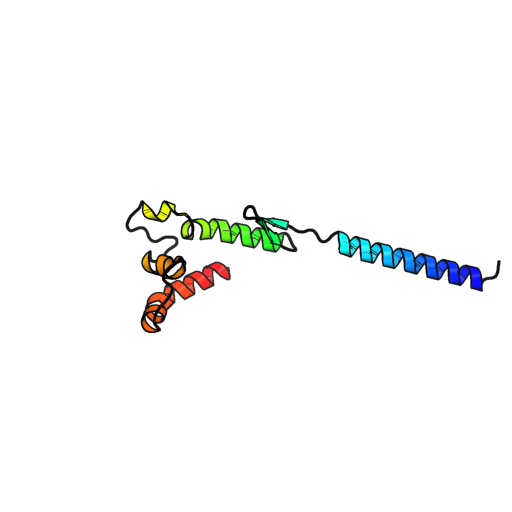00 90.31 98 ARG A O 1
ATOM 780 N N . LYS A 1 99 ? -14.531 6.088 11.852 1.00 90.69 99 LYS A N 1
ATOM 781 C CA . LYS A 1 99 ? -13.584 7.212 11.921 1.00 90.69 99 LYS A CA 1
ATOM 782 C C . LYS A 1 99 ? -12.143 6.723 11.804 1.00 90.69 99 LYS A C 1
ATOM 784 O O . LYS A 1 99 ? -11.348 7.364 11.134 1.00 90.69 99 LYS A O 1
ATOM 789 N N . GLN A 1 100 ? -11.845 5.579 12.409 1.00 89.38 100 GLN A N 1
ATOM 790 C CA . GLN A 1 100 ? -10.524 4.965 12.365 1.00 89.38 100 GLN A CA 1
ATOM 791 C C . GLN A 1 100 ? -10.238 4.379 10.979 1.00 89.38 100 GLN A C 1
ATOM 793 O O . GLN A 1 100 ? -9.161 4.606 10.445 1.00 89.38 100 GLN A O 1
ATOM 798 N N . PHE A 1 101 ? -11.228 3.767 10.320 1.00 90.19 101 PHE A N 1
ATOM 799 C CA . PHE A 1 101 ? -11.097 3.396 8.905 1.00 90.19 101 PHE A CA 1
ATOM 800 C C . PHE A 1 101 ? -10.785 4.595 8.009 1.00 90.19 101 PHE A C 1
ATOM 802 O O . PHE A 1 101 ? -9.916 4.503 7.145 1.00 90.19 101 PHE A O 1
ATOM 809 N N . LYS A 1 102 ? -11.453 5.734 8.236 1.00 90.00 102 LYS A N 1
ATOM 810 C CA . LYS A 1 102 ? -11.152 6.962 7.498 1.00 90.00 102 LYS A CA 1
ATOM 811 C C . LYS A 1 102 ? -9.715 7.426 7.747 1.00 90.00 102 LYS A C 1
ATOM 813 O O . LYS A 1 102 ? -8.999 7.657 6.787 1.00 90.00 102 LYS A O 1
ATOM 818 N N . SER A 1 103 ? -9.276 7.499 9.002 1.00 87.19 103 SER A N 1
ATOM 819 C CA . SER A 1 103 ? -7.902 7.900 9.329 1.00 87.19 103 SER A CA 1
ATOM 820 C C . SER A 1 103 ? -6.847 6.960 8.738 1.00 87.19 103 SER A C 1
ATOM 822 O O . SER A 1 103 ? -5.807 7.431 8.292 1.00 87.19 103 SER A O 1
ATOM 824 N N . LEU A 1 104 ? -7.114 5.651 8.685 1.00 86.56 104 LEU A N 1
ATOM 825 C CA . LEU A 1 104 ? -6.237 4.685 8.020 1.00 86.56 104 LEU A CA 1
ATOM 826 C C . LEU A 1 104 ? -6.188 4.925 6.503 1.00 86.56 104 LEU A C 1
ATOM 828 O O . LEU A 1 104 ? -5.111 4.936 5.917 1.00 86.56 104 LEU A O 1
ATOM 832 N N . SER A 1 105 ? -7.343 5.173 5.882 1.00 86.81 105 SER A N 1
ATOM 833 C CA . SER A 1 105 ? -7.432 5.530 4.463 1.00 86.81 105 SER A CA 1
ATOM 834 C C . SER A 1 105 ? -6.680 6.825 4.155 1.00 86.81 105 SER A C 1
ATOM 836 O O . SER A 1 105 ? -5.955 6.887 3.166 1.00 86.81 105 SER A O 1
ATOM 838 N N . ASP A 1 106 ? -6.826 7.851 4.991 1.00 86.69 106 ASP A N 1
ATOM 839 C CA . ASP A 1 106 ? -6.136 9.131 4.820 1.00 86.69 106 ASP A CA 1
ATOM 840 C C . ASP A 1 106 ? -4.611 8.943 4.930 1.00 86.69 106 ASP A C 1
ATOM 842 O O . ASP A 1 106 ? -3.860 9.533 4.160 1.00 86.69 106 ASP A O 1
ATOM 846 N N . LEU A 1 107 ? -4.149 8.063 5.828 1.00 82.12 107 LEU A N 1
ATOM 847 C CA . LEU A 1 107 ? -2.728 7.763 6.012 1.00 82.12 107 LEU A CA 1
ATOM 848 C C . LEU A 1 107 ? -2.100 7.045 4.806 1.00 82.12 107 LEU A C 1
ATOM 850 O O . LEU A 1 107 ? -0.935 7.292 4.509 1.00 82.12 107 LEU A O 1
ATOM 854 N N . ILE A 1 108 ? -2.859 6.184 4.122 1.00 81.56 108 ILE A N 1
ATOM 855 C CA . ILE A 1 108 ? -2.408 5.462 2.919 1.00 81.56 108 ILE A CA 1
ATOM 856 C C . ILE A 1 108 ? -2.427 6.364 1.678 1.00 81.56 108 ILE A C 1
ATOM 858 O O . ILE A 1 108 ? -1.570 6.228 0.814 1.00 81.56 108 ILE A O 1
ATOM 862 N N . ASN A 1 109 ? -3.395 7.281 1.584 1.00 78.31 109 ASN A N 1
ATOM 863 C CA . ASN A 1 109 ? -3.577 8.155 0.418 1.00 78.31 109 ASN A CA 1
ATOM 864 C C . ASN A 1 109 ? -2.851 9.512 0.533 1.00 78.31 109 ASN A C 1
ATOM 866 O O . ASN A 1 109 ? -3.139 10.413 -0.256 1.00 78.31 109 ASN A O 1
ATOM 870 N N . THR A 1 110 ? -1.974 9.680 1.527 1.00 60.62 110 THR A N 1
ATOM 871 C CA . THR A 1 110 ? -1.110 10.867 1.664 1.00 60.62 110 THR A CA 1
ATOM 872 C C . THR A 1 110 ? 0.135 10.720 0.805 1.00 60.62 110 THR A C 1
ATOM 874 O O . THR A 1 110 ? 0.459 11.687 0.084 1.00 60.62 110 THR A O 1
#

Organism: Prochlorococcus marinus (strain NATL1A) (NCBI:txid167555)

Radius of gyration: 26.77 Å; chains: 1; bounding box: 50×22×85 Å

Secondary structure (DSSP, 8-state):
--HHHHHHHHHHHHHHHHHHHHHHHHHT---EE-TTS-EESSHHHHHHHHHHHHHHHHHH-GGGGSSTTPPBTTB-HHHHHIIIII---SHHHHHHTHHHHHHHHHHH--